Protein AF-A0A969F8H2-F1 (afdb_monomer)

Structure (mmCIF, N/CA/C/O backbone):
data_AF-A0A969F8H2-F1
#
_entry.id   AF-A0A969F8H2-F1
#
loop_
_atom_site.group_PDB
_atom_site.id
_atom_site.type_symbol
_atom_site.label_atom_id
_atom_site.label_alt_id
_atom_site.label_comp_id
_atom_site.label_asym_id
_atom_site.label_entity_id
_atom_site.label_seq_id
_atom_site.pdbx_PDB_ins_code
_atom_site.Cartn_x
_atom_site.Cartn_y
_atom_site.Cartn_z
_atom_site.occupancy
_atom_site.B_iso_or_equiv
_atom_site.auth_seq_id
_atom_site.auth_comp_id
_atom_site.auth_asym_id
_atom_site.auth_atom_id
_atom_site.pdbx_PDB_model_num
ATOM 1 N N . MET A 1 1 ? 43.678 -9.975 35.340 1.00 38.62 1 MET A N 1
ATOM 2 C CA . MET A 1 1 ? 43.941 -9.053 34.205 1.00 38.62 1 MET A CA 1
ATOM 3 C C . MET A 1 1 ? 44.466 -9.926 33.063 1.00 38.62 1 MET A C 1
ATOM 5 O O . MET A 1 1 ? 45.477 -10.565 33.273 1.00 38.62 1 MET A O 1
ATOM 9 N N . ARG A 1 2 ? 43.814 -10.150 31.919 1.00 31.06 2 ARG A N 1
ATOM 10 C CA . ARG A 1 2 ? 42.848 -9.356 31.150 1.00 31.06 2 ARG A CA 1
ATOM 11 C C . ARG A 1 2 ? 41.723 -10.241 30.588 1.00 31.06 2 ARG A C 1
ATOM 13 O O . ARG A 1 2 ? 41.967 -11.342 30.108 1.00 31.06 2 ARG A O 1
ATOM 20 N N . SER A 1 3 ? 40.514 -9.695 30.664 1.00 32.03 3 SER A N 1
ATOM 21 C CA . SER A 1 3 ? 39.294 -10.136 29.990 1.00 32.03 3 SER A CA 1
ATOM 22 C C . SER A 1 3 ? 39.501 -10.141 28.471 1.00 32.03 3 SER A C 1
ATOM 24 O O . SER A 1 3 ? 39.992 -9.152 27.922 1.00 32.03 3 SER A O 1
ATOM 26 N N . ARG A 1 4 ? 39.148 -11.237 27.786 1.00 40.97 4 ARG A N 1
ATOM 27 C CA . ARG A 1 4 ? 38.945 -11.208 26.332 1.00 40.97 4 ARG A CA 1
ATOM 28 C C . ARG A 1 4 ? 37.528 -10.706 26.097 1.00 40.97 4 ARG A C 1
ATOM 30 O O . ARG A 1 4 ? 36.559 -11.388 26.417 1.00 40.97 4 ARG A O 1
ATOM 37 N N . HIS A 1 5 ? 37.449 -9.490 25.577 1.00 32.44 5 HIS A N 1
ATOM 38 C CA . HIS A 1 5 ? 36.229 -8.872 25.091 1.00 32.44 5 HIS A CA 1
ATOM 39 C C . HIS A 1 5 ? 35.527 -9.816 24.109 1.00 32.44 5 HIS A C 1
ATOM 41 O O . HIS A 1 5 ? 36.053 -10.091 23.031 1.00 32.44 5 HIS A O 1
ATOM 47 N N . ARG A 1 6 ? 34.332 -10.293 24.477 1.00 34.69 6 ARG A N 1
ATOM 48 C CA . ARG A 1 6 ? 33.340 -10.713 23.487 1.00 34.69 6 ARG A CA 1
ATOM 49 C C . ARG A 1 6 ? 33.030 -9.469 22.659 1.00 34.69 6 ARG A C 1
ATOM 51 O O . ARG A 1 6 ? 32.496 -8.505 23.201 1.00 34.69 6 ARG A O 1
ATOM 58 N N . HIS A 1 7 ? 33.445 -9.462 21.394 1.00 35.12 7 HIS A N 1
ATOM 59 C CA . HIS A 1 7 ? 32.814 -8.592 20.409 1.00 35.12 7 HIS A CA 1
ATOM 60 C C . HIS A 1 7 ? 31.326 -8.932 20.436 1.00 35.12 7 HIS A C 1
ATOM 62 O O . HIS A 1 7 ? 30.965 -10.109 20.367 1.00 35.12 7 HIS A O 1
ATOM 68 N N . GLY A 1 8 ? 30.502 -7.912 20.676 1.00 31.06 8 GLY A N 1
ATOM 69 C CA . GLY A 1 8 ? 29.057 -8.048 20.648 1.00 31.06 8 GLY A CA 1
ATOM 70 C C . GLY A 1 8 ? 28.645 -8.660 19.319 1.00 31.06 8 GLY A C 1
ATOM 71 O O . GLY A 1 8 ? 29.170 -8.281 18.275 1.00 31.06 8 GLY A O 1
ATOM 72 N N . GLN A 1 9 ? 27.747 -9.638 19.380 1.00 36.31 9 GLN A N 1
ATOM 73 C CA . GLN A 1 9 ? 26.916 -9.955 18.231 1.00 36.31 9 GLN A CA 1
ATOM 74 C C . GLN A 1 9 ? 26.247 -8.652 17.796 1.00 36.31 9 GLN A C 1
ATOM 76 O O . GLN A 1 9 ? 25.592 -8.004 18.617 1.00 36.31 9 GLN A O 1
ATOM 81 N N . ASP A 1 10 ? 26.453 -8.267 16.538 1.00 38.09 10 ASP A N 1
ATOM 82 C CA . ASP A 1 10 ? 25.556 -7.328 15.877 1.00 38.09 10 ASP A CA 1
ATOM 83 C C . ASP A 1 10 ? 24.117 -7.828 16.083 1.00 38.09 10 ASP A C 1
ATOM 85 O O . ASP A 1 10 ? 23.890 -9.046 16.043 1.00 38.09 10 ASP A O 1
ATOM 89 N N . PRO A 1 11 ? 23.149 -6.941 16.365 1.00 37.88 11 PRO A N 1
ATOM 90 C CA . PRO A 1 11 ? 21.762 -7.354 16.475 1.00 37.88 11 PRO A CA 1
ATOM 91 C C . PRO A 1 11 ? 21.330 -8.000 15.153 1.00 37.88 11 PRO A C 1
ATOM 93 O O . PRO A 1 11 ? 21.458 -7.401 14.086 1.00 37.88 11 PRO A O 1
ATOM 96 N N . ASP A 1 12 ? 20.850 -9.239 15.256 1.00 40.25 12 ASP A N 1
ATOM 97 C CA . ASP A 1 12 ? 20.103 -9.964 14.225 1.00 40.25 12 ASP A CA 1
ATOM 98 C C . ASP A 1 12 ? 19.094 -8.999 13.566 1.00 40.25 12 ASP A C 1
ATOM 100 O O . ASP A 1 12 ? 18.379 -8.321 14.320 1.00 40.25 12 ASP A O 1
ATOM 104 N N . PRO A 1 13 ? 19.069 -8.829 12.222 1.00 42.28 13 PRO A N 1
ATOM 105 C CA . PRO A 1 13 ? 18.146 -7.910 11.564 1.00 42.28 13 PRO A CA 1
ATOM 106 C C . PRO A 1 13 ? 16.737 -8.195 12.062 1.00 42.28 13 PRO A C 1
ATOM 108 O O . PRO A 1 13 ? 16.200 -9.283 11.871 1.00 42.28 13 PRO A O 1
ATOM 111 N N . SER A 1 14 ? 16.180 -7.211 12.765 1.00 41.25 14 SER A N 1
ATOM 112 C CA . SER A 1 14 ? 14.929 -7.320 13.495 1.00 41.25 14 SER A CA 1
ATOM 113 C C . SER A 1 14 ? 13.866 -7.977 12.629 1.00 41.25 14 SER A C 1
ATOM 115 O O . SER A 1 14 ? 13.358 -7.388 11.676 1.00 41.25 14 SER A O 1
ATOM 117 N N . VAL A 1 15 ? 13.519 -9.201 12.997 1.00 40.84 15 VAL A N 1
ATOM 118 C CA . VAL A 1 15 ? 12.282 -9.838 12.589 1.00 40.84 15 VAL A CA 1
ATOM 119 C C . VAL A 1 15 ? 11.153 -8.969 13.126 1.00 40.84 15 VAL A C 1
ATOM 121 O O . VAL A 1 15 ? 10.807 -9.028 14.306 1.00 40.84 15 VAL A O 1
ATOM 124 N N . THR A 1 16 ? 10.597 -8.112 12.280 1.00 42.78 16 THR A N 1
ATOM 125 C CA . THR A 1 16 ? 9.362 -7.415 12.611 1.00 42.78 16 THR A CA 1
ATOM 126 C C . THR A 1 16 ? 8.221 -8.378 12.336 1.00 42.78 16 THR A C 1
ATOM 128 O O . THR A 1 16 ? 7.870 -8.622 11.188 1.00 42.78 16 THR A O 1
ATOM 131 N N . THR A 1 17 ? 7.656 -8.947 13.397 1.00 40.62 17 THR A N 1
ATOM 132 C CA . THR A 1 17 ? 6.343 -9.588 13.329 1.00 40.62 17 THR A CA 1
ATOM 133 C C . THR A 1 17 ? 5.297 -8.490 13.499 1.00 40.62 17 THR A C 1
ATOM 135 O O . THR A 1 17 ? 5.113 -7.948 14.583 1.00 40.62 17 THR A O 1
ATOM 138 N N . SER A 1 18 ? 4.645 -8.105 12.406 1.00 45.75 18 SER A N 1
ATOM 139 C CA . SER A 1 18 ? 3.448 -7.261 12.427 1.00 45.75 18 SER A CA 1
ATOM 140 C C . SER A 1 18 ? 2.315 -8.093 11.842 1.00 45.75 18 SER A C 1
ATOM 142 O O . SER A 1 18 ? 2.393 -8.528 10.699 1.00 45.75 18 SER A O 1
ATOM 144 N N . SER A 1 19 ? 1.297 -8.369 12.653 1.00 48.69 19 SER A N 1
ATOM 145 C CA . SER A 1 19 ? 0.011 -8.921 12.217 1.00 48.69 19 SER A CA 1
ATOM 146 C C . SER A 1 19 ? -1.005 -7.786 12.080 1.00 48.69 19 SER A C 1
ATOM 148 O O . SER A 1 19 ? -2.097 -7.862 12.638 1.00 48.69 19 SER A O 1
ATOM 150 N N . THR A 1 20 ? -0.605 -6.664 11.478 1.00 52.25 20 THR A N 1
ATOM 151 C CA . THR A 1 20 ? -1.490 -5.502 11.383 1.00 52.25 20 THR A CA 1
ATOM 152 C C . THR A 1 20 ? -2.449 -5.723 10.212 1.00 52.25 20 THR A C 1
ATOM 154 O O . THR A 1 20 ? -1.983 -5.750 9.071 1.00 52.25 20 THR A O 1
ATOM 157 N N . PRO A 1 21 ? -3.763 -5.890 10.452 1.00 53.66 21 PRO A N 1
ATOM 158 C CA . PRO A 1 21 ? -4.722 -5.969 9.361 1.00 53.66 21 PRO A CA 1
ATOM 159 C C . PRO A 1 21 ? -4.749 -4.630 8.616 1.00 53.66 21 PRO A C 1
ATOM 161 O O . PRO A 1 21 ? -4.686 -3.559 9.226 1.00 53.66 21 PRO A O 1
ATOM 164 N N . PHE A 1 22 ? -4.837 -4.672 7.289 1.00 59.41 22 PHE A N 1
ATOM 165 C CA . PHE A 1 22 ? -4.995 -3.472 6.479 1.00 59.41 22 PHE A CA 1
ATOM 166 C C . PHE A 1 22 ? -5.794 -3.733 5.220 1.00 59.41 22 PHE A C 1
ATOM 168 O O . PHE A 1 22 ? -5.791 -4.827 4.682 1.00 59.41 22 PHE A O 1
ATOM 175 N N . TYR A 1 23 ? -6.458 -2.699 4.736 1.00 63.00 23 TYR A N 1
ATOM 176 C CA . TYR A 1 23 ? -7.539 -2.802 3.774 1.00 63.00 23 TYR A CA 1
ATOM 177 C C . TYR A 1 23 ? -7.009 -2.417 2.416 1.00 63.00 23 TYR A C 1
ATOM 179 O O . TYR A 1 23 ? -6.070 -1.628 2.293 1.00 63.00 23 TYR A O 1
ATOM 187 N N . VAL A 1 24 ? -7.634 -2.987 1.403 1.00 55.19 24 VAL A N 1
ATOM 188 C CA . VAL A 1 24 ? -7.169 -2.933 0.030 1.00 55.19 24 VAL A CA 1
ATOM 189 C C . VAL A 1 24 ? -8.283 -2.306 -0.787 1.00 55.19 24 VAL A C 1
ATOM 191 O O . VAL A 1 24 ? -9.353 -2.889 -0.928 1.00 55.19 24 VAL A O 1
ATOM 194 N N . LEU A 1 25 ? -8.043 -1.125 -1.346 1.00 57.41 25 LEU A N 1
ATOM 195 C CA . LEU A 1 25 ? -8.845 -0.644 -2.463 1.00 57.41 25 LEU A CA 1
ATOM 196 C C . LEU A 1 25 ? -8.238 -1.269 -3.723 1.00 57.41 25 LEU A C 1
ATOM 198 O O . LEU A 1 25 ? -7.320 -0.726 -4.342 1.00 57.41 25 LEU A O 1
ATOM 202 N N . ASP A 1 26 ? -8.696 -2.492 -4.016 1.00 51.44 26 ASP A N 1
ATOM 203 C CA . ASP A 1 26 ? -8.346 -3.247 -5.223 1.00 51.44 26 ASP A CA 1
ATOM 204 C C . ASP A 1 26 ? -9.317 -2.833 -6.328 1.00 51.44 26 ASP A C 1
ATOM 206 O O . ASP A 1 26 ? -10.451 -3.298 -6.389 1.00 51.44 26 ASP A O 1
ATOM 210 N N . ARG A 1 27 ? -8.823 -1.966 -7.214 1.00 49.84 27 ARG A N 1
ATOM 211 C CA . ARG A 1 27 ? -8.565 -2.287 -8.627 1.00 49.84 27 ARG A CA 1
ATOM 212 C C . ARG A 1 27 ? -8.889 -1.12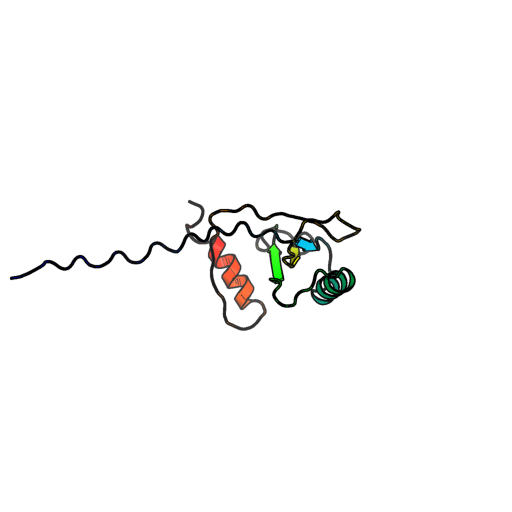3 -9.565 1.00 49.84 27 ARG A C 1
ATOM 214 O O . ARG A 1 27 ? -9.959 -0.533 -9.571 1.00 49.84 27 ARG A O 1
ATOM 221 N N . SER A 1 28 ? -7.943 -0.875 -10.469 1.00 42.53 28 SER A N 1
ATOM 222 C CA . SER A 1 28 ? -8.072 -0.073 -11.696 1.00 42.53 28 SER A CA 1
ATOM 223 C C . SER A 1 28 ? -8.179 1.456 -11.551 1.00 42.53 28 SER A C 1
ATOM 225 O O . SER A 1 28 ? -9.214 2.075 -11.748 1.00 42.53 28 SER A O 1
ATOM 227 N N . GLY A 1 29 ? -7.031 2.111 -11.349 1.00 53.59 29 GLY A N 1
ATOM 228 C CA . GLY A 1 29 ? -6.848 3.504 -11.788 1.00 53.59 29 GLY A CA 1
ATOM 229 C C . GLY A 1 29 ? -7.377 4.604 -10.863 1.00 53.59 29 GLY A C 1
ATOM 230 O O . GLY A 1 29 ? -7.270 5.780 -11.218 1.00 53.59 29 GLY A O 1
ATOM 231 N N . HIS A 1 30 ? -7.884 4.248 -9.685 1.00 58.31 30 HIS A N 1
ATOM 232 C CA . HIS A 1 30 ? -8.299 5.206 -8.665 1.00 58.31 30 HIS A CA 1
ATOM 233 C C . HIS A 1 30 ? -7.106 5.791 -7.909 1.00 58.31 30 HIS A C 1
ATOM 235 O O . HIS A 1 30 ? -6.095 5.128 -7.659 1.00 58.31 30 HIS A O 1
ATOM 241 N N . LYS A 1 31 ? -7.197 7.086 -7.610 1.00 72.00 31 LYS A N 1
ATOM 242 C CA . LYS A 1 31 ? -6.116 7.847 -6.978 1.00 72.00 31 LYS A CA 1
ATOM 243 C C . LYS A 1 31 ? -6.144 7.609 -5.474 1.00 72.00 31 LYS A C 1
ATOM 245 O O . LYS A 1 31 ? -7.186 7.283 -4.917 1.00 72.00 31 LYS A O 1
ATOM 250 N N . VAL A 1 32 ? -5.015 7.843 -4.802 1.00 79.00 32 VAL A N 1
ATOM 251 C CA . VAL A 1 32 ? -4.951 7.776 -3.330 1.00 79.00 32 VAL A CA 1
ATOM 252 C C . VAL A 1 32 ? -6.031 8.653 -2.675 1.00 79.00 32 VAL A C 1
ATOM 254 O O . VAL A 1 32 ? -6.573 8.293 -1.637 1.00 79.00 32 VAL A O 1
ATOM 257 N N . ASP A 1 33 ? -6.403 9.754 -3.334 1.00 84.44 33 ASP A N 1
ATOM 258 C CA . ASP A 1 33 ? -7.450 10.677 -2.897 1.00 84.44 33 ASP A CA 1
ATOM 259 C C . ASP A 1 33 ? -8.834 10.012 -2.810 1.00 84.44 33 ASP A C 1
ATOM 261 O O . ASP A 1 33 ? -9.576 10.285 -1.870 1.00 84.44 33 ASP A O 1
ATOM 265 N N . ASP A 1 34 ? -9.168 9.111 -3.742 1.00 83.38 34 ASP A N 1
ATOM 266 C CA . ASP A 1 34 ? -10.465 8.421 -3.764 1.00 83.38 34 ASP A CA 1
ATOM 267 C C . ASP A 1 34 ? -10.573 7.447 -2.580 1.00 83.38 34 ASP A C 1
ATOM 269 O O . ASP A 1 34 ? -11.599 7.396 -1.900 1.00 83.38 34 ASP A O 1
ATOM 273 N N . LEU A 1 35 ? -9.484 6.725 -2.287 1.00 83.88 35 LEU A N 1
ATOM 274 C CA . LEU A 1 35 ? -9.380 5.833 -1.129 1.00 83.88 35 LEU A CA 1
ATOM 275 C C . LEU A 1 35 ? -9.533 6.599 0.186 1.00 83.88 35 LEU A C 1
ATOM 277 O O . LEU A 1 35 ? -10.298 6.194 1.061 1.00 83.88 35 LEU A O 1
ATOM 281 N N . LEU A 1 36 ? -8.810 7.710 0.322 1.00 86.88 36 LEU A N 1
ATOM 282 C CA . LEU A 1 36 ? -8.866 8.542 1.520 1.00 86.88 36 LEU A CA 1
ATOM 283 C C . LEU A 1 36 ? -10.254 9.160 1.702 1.00 86.88 36 LEU A C 1
ATOM 285 O O . LEU A 1 36 ? -10.783 9.151 2.811 1.00 86.88 36 LEU A O 1
ATOM 289 N N . HIS A 1 37 ? -10.869 9.640 0.619 1.00 87.06 37 HIS A N 1
ATOM 290 C CA . HIS A 1 37 ? -12.224 10.178 0.655 1.00 87.06 37 HIS A CA 1
ATOM 291 C C . HIS A 1 37 ? -13.254 9.117 1.053 1.00 87.06 37 HIS A C 1
ATOM 293 O O . HIS A 1 37 ? -14.112 9.385 1.895 1.00 87.06 37 HIS A O 1
ATOM 299 N N . TRP A 1 38 ? -13.163 7.906 0.497 1.00 86.62 38 TRP A N 1
ATOM 300 C CA . TRP A 1 38 ? -14.033 6.800 0.893 1.00 86.62 38 TRP A CA 1
ATOM 301 C C . TRP A 1 38 ? -13.861 6.455 2.377 1.00 86.62 38 TRP A C 1
ATOM 303 O O . TRP A 1 38 ? -14.855 6.312 3.091 1.00 86.62 38 TRP A O 1
ATOM 313 N N . ALA A 1 39 ? -12.619 6.373 2.863 1.00 86.19 39 ALA A N 1
ATOM 314 C CA . ALA A 1 39 ? -12.340 6.065 4.262 1.00 86.19 39 ALA A CA 1
ATOM 315 C C . ALA A 1 39 ? -12.896 7.142 5.208 1.00 86.19 39 ALA A C 1
ATOM 317 O O . ALA A 1 39 ? -13.476 6.803 6.238 1.00 86.19 39 ALA A O 1
ATOM 318 N N . ASP A 1 40 ? -12.776 8.421 4.848 1.00 89.38 40 ASP A N 1
ATOM 319 C CA . ASP A 1 40 ? -13.351 9.543 5.600 1.00 89.38 40 ASP A CA 1
ATOM 320 C C . ASP A 1 40 ? -14.887 9.473 5.637 1.00 89.38 40 ASP A C 1
ATOM 322 O O . ASP A 1 40 ? -15.486 9.494 6.713 1.00 89.38 40 ASP A O 1
ATOM 326 N N . CYS A 1 41 ? -15.535 9.255 4.485 1.00 89.50 41 CYS A N 1
ATOM 327 C CA . CYS A 1 41 ? -16.995 9.116 4.398 1.00 89.50 41 CYS A CA 1
ATOM 328 C C . CYS A 1 41 ? -17.549 7.949 5.232 1.00 89.50 41 CYS A C 1
ATOM 330 O O . CYS A 1 41 ? -18.709 7.989 5.644 1.00 89.50 41 CYS A O 1
ATOM 332 N N . ASN A 1 42 ? -16.734 6.921 5.481 1.00 86.31 42 ASN A N 1
ATOM 333 C CA . ASN A 1 42 ? -17.100 5.747 6.273 1.00 86.31 42 ASN A CA 1
ATOM 334 C C . ASN A 1 42 ? -16.589 5.806 7.725 1.00 86.31 42 ASN A C 1
ATOM 336 O O . ASN A 1 42 ? -16.760 4.842 8.469 1.00 86.31 42 ASN A O 1
ATOM 340 N N . GLY A 1 43 ? -15.977 6.918 8.152 1.00 87.81 43 GLY A N 1
ATOM 341 C CA . GLY A 1 43 ? -15.469 7.087 9.519 1.00 87.81 43 GLY A CA 1
ATOM 342 C C . GLY A 1 43 ? -14.270 6.194 9.861 1.00 87.81 43 GLY A C 1
ATOM 343 O O . GLY A 1 43 ? -14.028 5.914 11.033 1.00 87.81 43 GLY A O 1
ATOM 344 N N . LEU A 1 44 ? -13.538 5.727 8.847 1.00 84.12 44 LEU A N 1
ATOM 345 C CA . LEU A 1 44 ? -12.377 4.840 8.975 1.00 84.12 44 LEU A CA 1
ATOM 346 C C . LEU A 1 44 ? -11.039 5.585 8.885 1.00 84.12 44 LEU A C 1
ATOM 348 O O . LEU A 1 44 ? -9.994 5.019 9.216 1.00 84.12 44 LEU A O 1
ATOM 352 N N . TYR A 1 45 ? -11.056 6.844 8.441 1.00 86.31 45 TYR A N 1
ATOM 353 C CA . TYR A 1 45 ? -9.869 7.688 8.399 1.00 86.31 45 TYR A CA 1
ATOM 354 C C . TYR A 1 45 ? -9.627 8.356 9.758 1.00 86.31 45 TYR A C 1
ATOM 356 O O . TYR A 1 45 ? -10.379 9.222 10.199 1.00 86.31 45 TYR A O 1
ATOM 364 N N . THR A 1 46 ? -8.557 7.943 10.427 1.00 82.69 46 THR A N 1
ATOM 365 C CA . THR A 1 46 ? -8.136 8.417 11.753 1.00 82.69 46 THR A CA 1
ATOM 366 C C . THR A 1 46 ? -6.942 9.371 11.676 1.00 82.69 46 THR A C 1
ATOM 368 O O . THR A 1 46 ? -6.620 10.044 12.654 1.00 82.69 46 THR A O 1
ATOM 371 N N . GLY A 1 47 ? -6.302 9.474 10.506 1.00 83.56 47 GLY A N 1
ATOM 372 C CA . GLY A 1 47 ? -5.149 10.343 10.248 1.00 83.56 47 GLY A CA 1
ATOM 373 C C . GLY A 1 47 ? -3.795 9.730 10.621 1.00 83.56 47 GLY A C 1
ATOM 374 O O . GLY A 1 47 ? -2.761 10.251 10.208 1.00 83.56 47 GLY A O 1
ATOM 375 N N . ASP A 1 48 ? -3.789 8.615 11.350 1.00 84.38 48 ASP A N 1
ATOM 376 C CA . ASP A 1 48 ? -2.616 7.785 11.653 1.00 84.38 48 ASP A CA 1
ATOM 377 C C . ASP A 1 48 ? -2.611 6.451 10.885 1.00 84.38 48 ASP A C 1
ATOM 379 O O . ASP A 1 48 ? -1.710 5.629 11.065 1.00 84.38 48 ASP A O 1
ATOM 383 N N . ASN A 1 49 ? -3.586 6.247 9.993 1.00 87.06 49 ASN A N 1
ATOM 384 C CA . ASN A 1 49 ? -3.627 5.098 9.101 1.00 87.06 49 ASN A CA 1
ATOM 385 C C . ASN A 1 49 ? -2.345 5.029 8.244 1.00 87.06 49 ASN A C 1
ATOM 387 O O . ASN A 1 49 ? -1.889 6.033 7.692 1.00 87.06 49 ASN A O 1
ATOM 391 N N . LEU A 1 50 ? -1.797 3.829 8.050 1.00 86.50 50 LEU A N 1
ATOM 392 C CA . LEU A 1 50 ? -0.726 3.602 7.087 1.00 86.50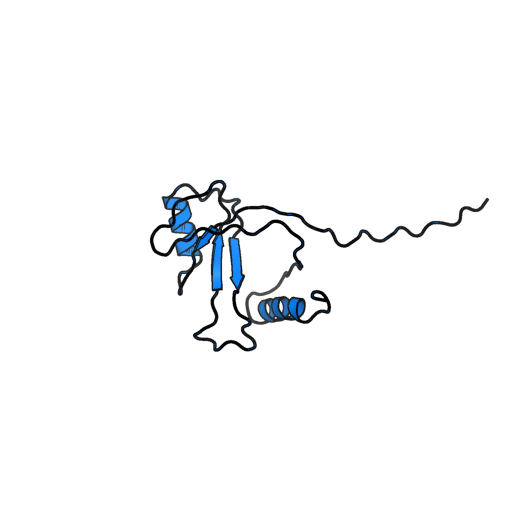 50 LEU A CA 1
ATOM 393 C C . LEU A 1 50 ? -1.311 3.480 5.682 1.00 86.50 50 LEU A C 1
ATOM 395 O O . LEU A 1 50 ? -2.188 2.651 5.437 1.00 86.50 50 LEU A O 1
ATOM 399 N N . LEU A 1 51 ? -0.768 4.271 4.759 1.00 85.94 51 LEU A N 1
ATOM 400 C CA . LEU A 1 51 ? -0.955 4.085 3.325 1.00 85.94 51 LEU A CA 1
ATOM 401 C C . LEU A 1 51 ? 0.063 3.072 2.808 1.00 85.94 51 LEU A C 1
ATOM 403 O O . LEU A 1 51 ? 1.265 3.206 3.044 1.00 85.94 51 LEU A O 1
ATOM 407 N N . LEU A 1 52 ? -0.423 2.064 2.093 1.00 85.44 52 LEU A N 1
ATOM 408 C CA . LEU A 1 52 ? 0.375 0.955 1.590 1.00 85.44 52 LEU A CA 1
ATOM 409 C C . LEU A 1 52 ? 0.130 0.773 0.091 1.00 85.44 52 LEU A C 1
ATOM 411 O O . LEU A 1 52 ? -0.952 1.045 -0.422 1.00 85.44 52 LEU A O 1
ATOM 415 N N . GLY A 1 53 ? 1.162 0.315 -0.609 1.00 84.81 53 GLY A N 1
ATOM 416 C CA . GLY A 1 53 ? 1.096 -0.038 -2.019 1.00 84.81 53 GLY A CA 1
ATOM 417 C C . GLY A 1 53 ? 1.480 -1.497 -2.201 1.00 84.81 53 GLY A C 1
ATOM 418 O O . GLY A 1 53 ? 2.591 -1.874 -1.824 1.00 84.81 53 GLY A O 1
ATOM 419 N N . VAL A 1 54 ? 0.585 -2.310 -2.761 1.00 85.25 54 VAL A N 1
ATOM 420 C CA . VAL A 1 54 ? 0.802 -3.753 -2.932 1.00 85.25 54 VAL A CA 1
ATOM 421 C C . VAL A 1 54 ? 0.877 -4.076 -4.418 1.00 85.25 54 VAL A C 1
ATOM 423 O O . VAL A 1 54 ? -0.121 -4.024 -5.127 1.00 85.25 54 VAL A O 1
ATOM 426 N N . GLY A 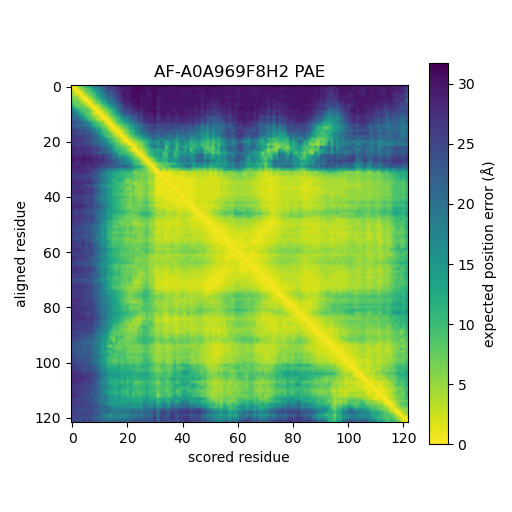1 55 ? 2.076 -4.402 -4.902 1.00 85.81 55 GLY A N 1
ATOM 427 C CA . GLY A 1 55 ? 2.268 -4.932 -6.252 1.00 85.81 55 GLY A CA 1
ATOM 428 C C . GLY A 1 55 ? 2.113 -6.450 -6.256 1.00 85.81 55 GLY A C 1
ATOM 429 O O . GLY A 1 55 ? 2.818 -7.133 -5.516 1.00 85.81 55 GLY A O 1
ATOM 430 N N . HIS A 1 56 ? 1.219 -6.978 -7.095 1.00 86.56 56 HIS A N 1
ATOM 431 C CA . HIS A 1 56 ? 0.977 -8.427 -7.204 1.00 86.56 56 HIS A CA 1
ATOM 432 C C . HIS A 1 56 ? 1.785 -9.103 -8.306 1.00 86.56 56 HIS A C 1
ATOM 434 O O . HIS A 1 56 ? 1.877 -10.329 -8.341 1.00 86.56 56 HIS A O 1
ATOM 440 N N . ASP A 1 57 ? 2.337 -8.311 -9.218 1.00 87.38 57 ASP A N 1
ATOM 441 C CA . ASP A 1 57 ? 3.057 -8.789 -10.389 1.00 87.38 57 ASP A CA 1
ATOM 442 C C . ASP A 1 57 ? 4.427 -8.114 -10.489 1.00 87.38 57 ASP A C 1
ATOM 444 O O . ASP A 1 57 ? 4.605 -6.963 -10.087 1.00 87.38 57 ASP A O 1
ATOM 448 N N . ASP A 1 58 ? 5.399 -8.824 -11.064 1.00 86.38 58 ASP A N 1
ATOM 449 C CA . ASP A 1 58 ? 6.723 -8.272 -11.346 1.00 86.38 58 ASP A CA 1
ATOM 450 C C . ASP A 1 58 ? 6.661 -7.392 -12.611 1.00 86.38 58 ASP A C 1
ATOM 452 O O . ASP A 1 58 ? 6.427 -7.919 -13.709 1.00 86.38 58 ASP A O 1
ATOM 456 N N . PRO A 1 59 ? 6.889 -6.068 -12.504 1.00 83.38 59 PRO A N 1
ATOM 457 C CA . PRO A 1 59 ? 6.845 -5.159 -13.648 1.00 83.38 59 PRO A CA 1
ATOM 458 C C . PRO A 1 59 ? 8.004 -5.371 -14.635 1.00 83.38 59 PRO A C 1
ATOM 460 O O . PRO A 1 59 ? 7.956 -4.853 -15.748 1.00 83.38 59 PRO A O 1
ATOM 463 N N . GLY A 1 60 ? 9.050 -6.112 -14.254 1.00 83.69 60 GLY A N 1
ATOM 464 C CA . GLY A 1 60 ? 10.167 -6.463 -15.129 1.00 83.69 60 GLY A CA 1
ATOM 465 C C . GLY A 1 60 ? 9.814 -7.509 -16.188 1.00 83.69 60 GLY A C 1
ATOM 466 O O . GLY A 1 60 ? 10.493 -7.582 -17.213 1.00 83.69 60 GLY A O 1
ATOM 467 N N . ILE A 1 61 ? 8.755 -8.298 -15.968 1.00 88.94 61 ILE A N 1
ATOM 468 C CA . ILE A 1 61 ? 8.338 -9.385 -16.874 1.00 88.94 61 ILE A CA 1
ATOM 469 C C . ILE A 1 61 ? 6.853 -9.346 -17.255 1.00 88.94 61 ILE A C 1
ATOM 471 O O . ILE A 1 61 ? 6.464 -9.930 -18.268 1.00 88.94 61 ILE A O 1
ATOM 475 N N . THR A 1 62 ? 6.015 -8.674 -16.468 1.00 88.62 62 THR A N 1
ATOM 476 C CA . THR A 1 62 ? 4.573 -8.585 -16.715 1.00 88.62 62 THR A CA 1
ATOM 477 C C . THR A 1 62 ? 4.283 -7.449 -17.699 1.00 88.62 62 THR A C 1
ATOM 479 O O . THR A 1 62 ? 4.791 -6.344 -17.500 1.00 88.62 62 THR A O 1
ATOM 482 N N . PRO A 1 63 ? 3.471 -7.670 -18.755 1.00 92.62 63 PRO A N 1
ATOM 483 C CA . PRO A 1 63 ? 3.069 -6.602 -19.667 1.00 92.62 63 PRO A CA 1
ATOM 484 C C . PRO A 1 63 ? 2.473 -5.402 -18.909 1.00 92.62 63 PRO A C 1
ATOM 486 O O . PRO A 1 63 ? 1.675 -5.628 -17.996 1.00 92.62 63 PRO A O 1
ATOM 489 N N . PRO A 1 64 ? 2.810 -4.146 -19.266 1.00 86.62 64 PRO A N 1
ATOM 490 C CA . PRO A 1 64 ? 2.409 -2.968 -18.489 1.00 86.62 64 PRO A CA 1
ATOM 491 C C . PRO A 1 64 ? 0.899 -2.824 -18.255 1.00 86.62 64 PRO A C 1
ATOM 493 O O . PRO A 1 64 ? 0.485 -2.332 -17.214 1.00 86.62 64 PRO A O 1
ATOM 496 N N . ASP A 1 65 ? 0.075 -3.274 -19.200 1.00 89.06 65 ASP A N 1
ATOM 497 C CA . ASP A 1 65 ? -1.392 -3.264 -19.136 1.00 89.06 65 ASP A CA 1
ATOM 498 C C . ASP A 1 65 ? -1.983 -4.365 -18.238 1.00 89.06 65 ASP A C 1
ATOM 500 O O . ASP A 1 65 ? -3.190 -4.397 -18.006 1.00 89.06 65 ASP A O 1
ATOM 504 N N . LYS A 1 66 ? -1.142 -5.277 -17.740 1.00 87.81 66 LYS A N 1
ATOM 505 C CA . LYS A 1 66 ? -1.531 -6.424 -16.910 1.00 87.81 66 LYS A CA 1
ATOM 506 C C . LYS A 1 66 ? -0.926 -6.407 -15.513 1.00 87.81 66 LYS A C 1
ATOM 508 O O . LYS A 1 66 ? -1.276 -7.275 -14.722 1.00 87.81 66 LYS A O 1
ATOM 513 N N . VAL A 1 67 ? -0.029 -5.465 -15.214 1.00 86.44 67 VAL A N 1
ATOM 514 C CA . VAL A 1 67 ? 0.533 -5.303 -13.868 1.00 86.44 67 VAL A CA 1
ATOM 515 C C . VAL A 1 67 ? -0.594 -4.912 -12.916 1.00 86.44 67 VAL A C 1
ATOM 517 O O . VAL A 1 67 ? -1.203 -3.854 -13.075 1.00 86.44 67 VAL A O 1
ATOM 520 N N . ARG A 1 68 ? -0.874 -5.758 -11.924 1.00 87.56 68 ARG A N 1
ATOM 521 C CA . ARG A 1 68 ? -1.860 -5.488 -10.877 1.00 87.56 68 ARG A CA 1
ATOM 522 C C . ARG A 1 68 ? -1.188 -4.830 -9.682 1.00 87.56 68 ARG A C 1
ATOM 524 O O . ARG A 1 68 ? -0.094 -5.219 -9.258 1.00 87.56 68 ARG A O 1
ATOM 531 N N . PHE A 1 69 ? -1.873 -3.837 -9.139 1.00 83.88 69 PHE A N 1
ATOM 532 C CA . PHE A 1 69 ? -1.4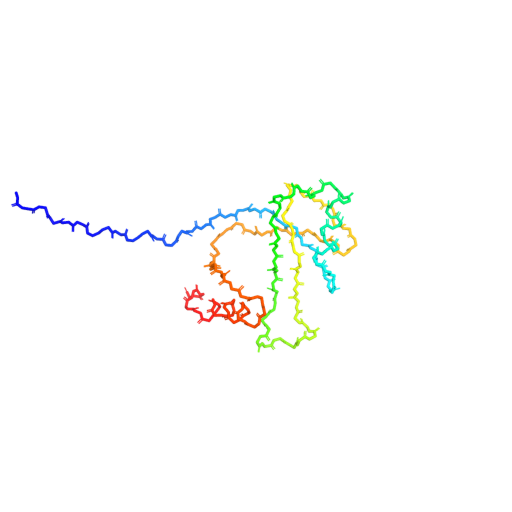00 -3.046 -8.022 1.00 83.88 69 PHE A CA 1
ATOM 533 C C . PHE A 1 69 ? -2.588 -2.521 -7.222 1.00 83.88 69 PHE A C 1
ATOM 535 O O . PHE A 1 69 ? -3.517 -1.972 -7.820 1.00 83.88 69 PHE A O 1
ATOM 542 N N . ASP A 1 70 ? -2.481 -2.582 -5.898 1.00 84.75 70 ASP A N 1
ATOM 543 C CA . ASP A 1 70 ? -3.508 -2.086 -4.991 1.00 84.75 70 ASP A CA 1
ATOM 544 C C . ASP A 1 70 ? -3.006 -0.910 -4.156 1.00 84.75 70 ASP A C 1
ATOM 546 O O . ASP A 1 70 ? -1.898 -0.931 -3.606 1.00 84.75 70 ASP A O 1
ATOM 550 N N . MET A 1 71 ? -3.865 0.098 -4.005 1.00 85.50 71 MET A N 1
ATOM 551 C CA . MET A 1 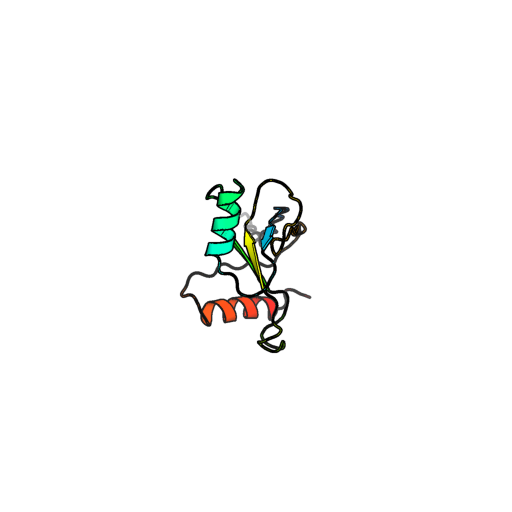71 ? -3.687 1.165 -3.024 1.00 85.50 71 MET A CA 1
ATOM 552 C C . MET A 1 71 ? -4.443 0.790 -1.756 1.00 85.50 71 MET A C 1
ATOM 554 O O . MET A 1 71 ? -5.615 0.427 -1.794 1.00 85.50 71 MET A O 1
ATOM 558 N N . CYS A 1 72 ? -3.760 0.857 -0.625 1.00 86.06 72 CYS A N 1
ATOM 559 C CA . CYS A 1 72 ? -4.222 0.256 0.615 1.00 86.06 72 CYS A CA 1
ATOM 560 C C . CYS A 1 72 ? -4.151 1.265 1.764 1.00 86.06 72 CYS A C 1
ATOM 562 O O . CYS A 1 72 ? -3.280 2.137 1.789 1.00 86.06 72 CYS A O 1
ATOM 564 N N . LEU A 1 73 ? -5.048 1.118 2.736 1.00 87.25 73 LEU A N 1
ATOM 565 C CA . LEU A 1 73 ? -5.111 1.922 3.957 1.00 87.25 73 LEU A CA 1
ATOM 566 C C . LEU A 1 73 ? -5.340 0.979 5.143 1.00 87.25 73 LEU A C 1
ATOM 568 O O . LEU A 1 73 ? -6.250 0.159 5.092 1.00 87.25 73 LEU A O 1
ATOM 572 N N . THR A 1 74 ? -4.560 1.063 6.221 1.00 86.75 74 THR A N 1
ATOM 573 C CA . THR A 1 74 ? -4.878 0.319 7.461 1.00 86.75 74 THR A CA 1
ATOM 574 C C . THR A 1 74 ? -6.132 0.889 8.118 1.00 86.75 74 THR A C 1
ATOM 576 O O . THR A 1 74 ? -6.236 2.104 8.225 1.00 86.75 74 THR A O 1
ATOM 579 N N . VAL A 1 75 ? -7.022 0.064 8.660 1.00 78.00 75 VAL A N 1
ATOM 580 C CA . VAL A 1 75 ? -8.168 0.489 9.491 1.00 78.00 75 VAL A CA 1
ATOM 581 C C . VAL A 1 75 ? -8.324 -0.462 10.699 1.00 78.00 75 VAL A C 1
ATOM 583 O O . VAL A 1 75 ? -7.703 -1.527 10.727 1.00 78.00 75 VAL A O 1
ATOM 586 N N . PRO A 1 76 ? -9.069 -0.098 11.753 1.00 74.38 76 PRO A N 1
ATOM 587 C CA . PRO A 1 76 ? -9.001 -0.829 13.019 1.00 74.38 76 PRO A CA 1
ATOM 588 C C . PRO A 1 76 ? -9.787 -2.150 13.038 1.00 74.38 76 PRO A C 1
ATOM 590 O O . PRO A 1 76 ? -9.405 -3.043 13.784 1.00 74.38 76 PRO A O 1
ATOM 593 N N . GLU A 1 77 ? -10.849 -2.298 12.235 1.00 74.75 77 GLU A N 1
ATOM 594 C CA . GLU A 1 77 ? -11.789 -3.434 12.311 1.00 74.75 77 GLU A CA 1
ATOM 595 C C . GLU A 1 77 ? -12.303 -3.886 10.925 1.00 74.75 77 GLU A C 1
ATOM 597 O O . GLU A 1 77 ? -12.539 -3.028 10.065 1.00 74.75 77 GLU A O 1
ATOM 602 N N . PRO A 1 78 ? -12.520 -5.201 10.691 1.00 77.12 78 PRO A N 1
ATOM 603 C CA . PRO A 1 78 ? -13.007 -5.726 9.413 1.00 77.12 78 PRO A CA 1
ATOM 604 C C . PRO A 1 78 ? -14.351 -5.133 8.966 1.00 77.12 78 PRO A C 1
ATOM 606 O O . PRO A 1 78 ? -15.219 -4.838 9.787 1.00 77.12 78 PRO A O 1
ATOM 609 N N . PHE A 1 79 ? -14.566 -5.054 7.649 1.00 77.25 79 PHE A N 1
ATOM 610 C CA . PHE A 1 79 ? -15.834 -4.622 7.052 1.00 77.25 79 PHE A CA 1
ATOM 611 C C . PHE A 1 79 ? -16.266 -5.535 5.897 1.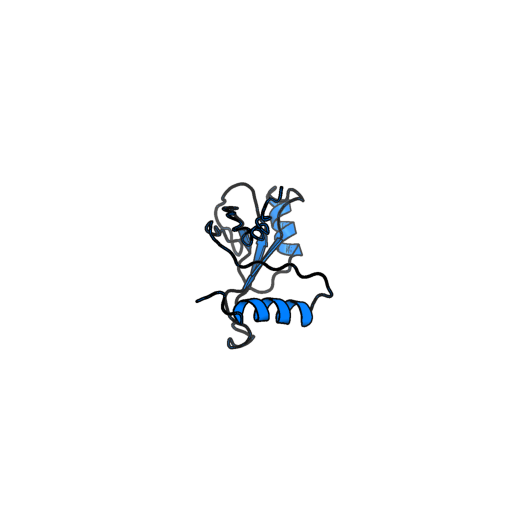00 77.25 79 PHE A C 1
ATOM 613 O O . PHE A 1 79 ? -15.491 -6.351 5.399 1.00 77.25 79 PHE A O 1
ATOM 620 N N . LEU A 1 80 ? -17.525 -5.403 5.474 1.00 80.38 80 LEU A N 1
ATOM 621 C CA . LEU A 1 80 ? -18.044 -6.100 4.296 1.00 80.38 80 LEU A CA 1
ATOM 622 C C . LEU A 1 80 ? -17.626 -5.358 3.020 1.00 80.38 80 LEU A C 1
ATOM 624 O O . LEU A 1 80 ? -17.967 -4.180 2.914 1.00 80.38 80 LEU A O 1
ATOM 628 N N . PRO A 1 81 ? -16.933 -6.011 2.067 1.00 81.31 81 PRO A N 1
ATOM 629 C CA . PRO A 1 81 ? -16.552 -5.386 0.803 1.00 81.31 81 PRO A CA 1
ATOM 630 C C . PRO A 1 81 ? -17.736 -4.709 0.104 1.00 81.31 81 PRO A C 1
ATOM 632 O O . PRO A 1 81 ? -18.845 -5.251 0.104 1.00 81.31 81 PRO A O 1
ATOM 635 N N . ASP A 1 82 ? -17.483 -3.552 -0.505 1.00 74.25 82 ASP A N 1
ATOM 636 C CA . ASP A 1 82 ? -18.495 -2.746 -1.191 1.00 74.25 82 ASP A CA 1
ATOM 637 C C . ASP A 1 82 ? -17.941 -2.181 -2.504 1.00 74.25 82 ASP A C 1
ATOM 639 O O . ASP A 1 82 ? -16.963 -1.433 -2.516 1.00 74.25 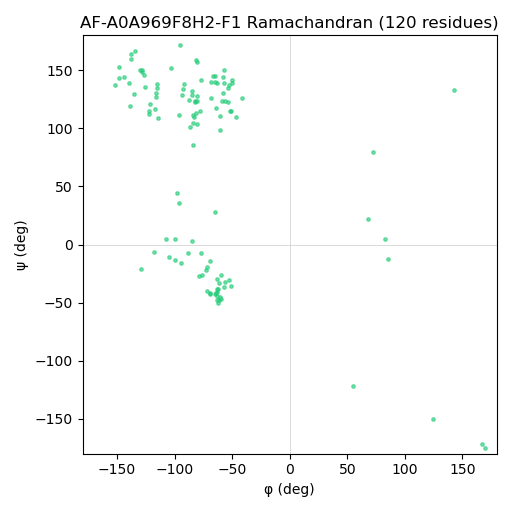82 ASP A O 1
ATOM 643 N N . GLY A 1 83 ? -18.565 -2.556 -3.623 1.00 82.12 83 GLY A N 1
ATOM 644 C CA . GLY A 1 83 ? -18.115 -2.181 -4.964 1.00 82.12 83 GLY A CA 1
ATOM 645 C C . GLY A 1 83 ? -16.655 -2.567 -5.225 1.00 82.12 83 GLY A C 1
ATOM 646 O O . GLY A 1 83 ? -16.289 -3.736 -5.128 1.00 82.12 83 GLY A O 1
ATOM 647 N N . GLU A 1 84 ? -15.836 -1.566 -5.546 1.00 77.75 84 GLU A N 1
ATOM 648 C CA . GLU A 1 84 ? -14.393 -1.696 -5.813 1.00 77.75 84 GLU A CA 1
ATOM 649 C C . GLU A 1 84 ? -13.539 -1.657 -4.524 1.00 77.75 84 GLU A C 1
ATOM 651 O O . GLU A 1 84 ? -12.310 -1.653 -4.570 1.00 77.75 84 GLU A O 1
ATOM 656 N N . ILE A 1 85 ? -14.172 -1.585 -3.348 1.00 82.12 85 ILE A N 1
ATOM 657 C CA . ILE A 1 85 ? -13.482 -1.574 -2.059 1.00 82.12 85 ILE A CA 1
ATOM 658 C C . ILE A 1 85 ? -13.441 -2.985 -1.487 1.00 82.12 85 ILE A C 1
ATOM 660 O O . ILE A 1 85 ? -14.458 -3.544 -1.062 1.00 82.12 85 ILE A O 1
ATOM 664 N N . GLY A 1 86 ? -12.236 -3.542 -1.442 1.00 81.75 86 GLY A N 1
ATOM 665 C CA . GLY A 1 86 ? -11.959 -4.853 -0.888 1.00 81.75 86 GLY A CA 1
ATOM 666 C C . GLY A 1 86 ? -11.493 -4.819 0.567 1.00 81.75 86 GLY A C 1
ATOM 667 O O . GLY A 1 86 ? -11.179 -3.788 1.162 1.00 81.75 86 GLY A O 1
ATOM 668 N N . TYR A 1 87 ? -11.404 -6.017 1.131 1.00 79.81 87 TYR A N 1
ATOM 669 C CA . TYR A 1 87 ? -10.763 -6.283 2.410 1.00 79.81 87 TYR A CA 1
ATOM 670 C C . TYR A 1 87 ? -9.713 -7.371 2.199 1.00 79.81 87 TYR A C 1
ATOM 672 O O . TYR A 1 87 ? -9.996 -8.387 1.559 1.00 79.81 87 TYR A O 1
ATOM 680 N N . GLN A 1 88 ? -8.528 -7.190 2.774 1.00 80.12 88 GLN A N 1
ATOM 681 C CA . GLN A 1 88 ? -7.515 -8.234 2.860 1.00 80.12 88 GLN A CA 1
ATOM 682 C C . GLN A 1 88 ? -6.886 -8.202 4.252 1.00 80.12 88 GLN A C 1
ATOM 684 O O . GLN A 1 88 ? -6.949 -7.207 4.961 1.00 80.12 88 GLN A O 1
ATOM 689 N N . GLU A 1 89 ? -6.271 -9.303 4.653 1.00 80.69 89 GLU A N 1
ATOM 690 C CA . GLU A 1 89 ? -5.395 -9.343 5.813 1.00 80.69 89 GLU A CA 1
ATOM 691 C C . GLU A 1 89 ? -3.993 -9.690 5.316 1.00 80.69 89 GLU A C 1
ATOM 693 O O . GLU A 1 89 ? -3.832 -10.650 4.552 1.00 80.69 89 GLU A O 1
ATOM 698 N N . LEU A 1 90 ? -2.973 -8.921 5.719 1.00 78.31 90 LEU A N 1
ATOM 699 C CA . LEU A 1 90 ? -1.609 -9.405 5.560 1.00 78.31 90 LEU A CA 1
ATOM 700 C C . LEU A 1 90 ? -1.260 -10.332 6.714 1.00 78.31 90 LEU A C 1
ATOM 702 O O . LEU A 1 90 ? -1.320 -9.918 7.875 1.00 78.31 90 LEU A O 1
ATOM 706 N N . PRO A 1 91 ? -0.848 -11.571 6.409 1.00 78.31 91 PRO A N 1
ATOM 707 C CA . PRO A 1 91 ? -0.470 -12.500 7.446 1.00 78.31 91 PRO A CA 1
ATOM 708 C C . PRO A 1 91 ? 0.744 -11.958 8.196 1.00 78.31 91 PRO A C 1
ATOM 710 O O . PRO A 1 91 ? 1.701 -11.458 7.597 1.00 78.31 91 PRO A O 1
ATOM 713 N N . GLY A 1 92 ? 0.728 -12.108 9.517 1.00 79.06 92 GLY A N 1
ATOM 714 C CA . GLY A 1 92 ? 1.928 -11.894 10.312 1.00 79.06 92 GLY A CA 1
ATOM 715 C C . GLY A 1 92 ? 3.054 -12.820 9.849 1.00 79.06 92 GLY A C 1
ATOM 716 O O . GLY A 1 92 ? 2.822 -13.966 9.462 1.00 79.06 92 GLY A O 1
ATOM 717 N N . GLY A 1 93 ? 4.289 -12.331 9.887 1.00 81.62 93 GLY A N 1
ATOM 718 C CA . GLY A 1 93 ? 5.440 -13.110 9.450 1.00 81.62 93 GLY A CA 1
ATOM 719 C C . GLY A 1 93 ? 6.689 -12.266 9.277 1.00 81.62 93 GLY A C 1
ATOM 720 O O . GLY A 1 93 ? 6.725 -11.095 9.649 1.00 81.62 93 GLY A O 1
ATOM 721 N N . HIS A 1 94 ? 7.719 -12.886 8.713 1.00 82.44 94 HIS A N 1
ATOM 722 C CA . HIS A 1 94 ? 8.953 -12.202 8.362 1.00 82.44 94 HIS A CA 1
ATOM 723 C C . HIS A 1 94 ? 8.782 -11.503 7.016 1.00 82.44 94 HIS A C 1
ATOM 725 O O . HIS A 1 94 ? 8.522 -12.158 6.009 1.00 82.44 94 HIS A O 1
ATOM 731 N N . TYR A 1 95 ? 8.991 -10.190 7.000 1.00 82.38 95 TYR A N 1
ATOM 732 C CA . TYR A 1 95 ? 9.029 -9.399 5.777 1.00 82.38 95 TYR A CA 1
ATOM 733 C C . TYR A 1 95 ? 10.428 -8.826 5.577 1.00 82.38 95 TYR A C 1
ATOM 735 O O . TYR A 1 95 ? 11.030 -8.282 6.506 1.00 82.38 95 TYR A O 1
ATOM 743 N N . ALA A 1 96 ? 10.940 -8.922 4.351 1.00 82.06 96 ALA A N 1
ATOM 744 C CA . ALA A 1 96 ? 12.096 -8.136 3.952 1.00 82.06 96 ALA A CA 1
ATOM 745 C C . ALA A 1 96 ? 11.673 -6.665 3.894 1.00 82.06 96 ALA A C 1
ATOM 747 O O . ALA A 1 96 ? 10.698 -6.319 3.227 1.00 82.06 96 ALA A O 1
ATOM 748 N N . THR A 1 97 ? 12.397 -5.798 4.595 1.00 82.44 97 THR A N 1
ATOM 749 C CA . THR A 1 97 ? 12.086 -4.369 4.648 1.00 82.44 97 THR A CA 1
ATOM 750 C C . THR A 1 97 ? 13.307 -3.547 4.267 1.00 82.44 97 THR A C 1
ATOM 752 O O . THR A 1 97 ? 14.448 -3.908 4.555 1.00 82.44 97 THR A O 1
ATOM 755 N N . ALA A 1 98 ? 13.065 -2.422 3.601 1.00 82.38 98 ALA A N 1
ATOM 756 C CA . ALA A 1 98 ? 14.060 -1.381 3.428 1.00 82.38 98 ALA A CA 1
ATOM 757 C C . ALA A 1 98 ? 13.381 -0.019 3.366 1.00 82.38 98 ALA A C 1
ATOM 759 O O . ALA A 1 98 ? 12.315 0.135 2.772 1.00 82.38 98 ALA A O 1
ATOM 760 N N . SER A 1 99 ? 14.039 0.977 3.948 1.00 85.12 99 SER A N 1
ATOM 761 C CA . SER A 1 99 ? 13.586 2.361 3.894 1.00 85.12 99 SER A CA 1
ATOM 762 C C . SER A 1 99 ? 14.228 3.074 2.713 1.00 85.12 99 SER A C 1
ATOM 764 O O . SER A 1 99 ? 15.442 3.001 2.506 1.00 85.12 99 SER A O 1
ATOM 766 N N . TYR A 1 100 ? 13.417 3.808 1.957 1.00 85.88 100 TYR A N 1
ATOM 767 C CA . TYR A 1 100 ? 13.884 4.699 0.905 1.00 85.88 100 TYR A CA 1
ATOM 768 C C . TYR A 1 100 ? 13.527 6.142 1.255 1.00 85.88 100 TYR A C 1
ATOM 770 O O . TYR A 1 100 ? 12.370 6.454 1.518 1.00 85.88 100 TYR A O 1
ATOM 778 N N . ILE A 1 101 ? 14.528 7.020 1.233 1.00 88.94 101 ILE A N 1
ATOM 779 C CA . ILE A 1 101 ? 14.352 8.466 1.374 1.00 88.94 101 ILE A CA 1
ATOM 780 C C . ILE A 1 101 ? 14.959 9.099 0.127 1.00 88.94 101 ILE A C 1
ATOM 782 O O . ILE A 1 101 ? 16.169 9.026 -0.091 1.00 88.94 101 ILE A O 1
ATOM 786 N N . GLY A 1 102 ? 14.118 9.685 -0.718 1.00 88.38 102 GLY A N 1
ATOM 787 C CA . GLY A 1 102 ? 14.540 10.259 -1.988 1.00 88.38 102 GLY A CA 1
ATOM 788 C C . GLY A 1 102 ? 13.356 10.635 -2.881 1.00 88.38 102 GLY A C 1
ATOM 789 O O . GLY A 1 102 ? 12.208 10.553 -2.443 1.00 88.38 102 GLY A O 1
ATOM 790 N N . PRO A 1 103 ? 13.619 11.083 -4.119 1.00 86.50 103 PRO A N 1
ATOM 791 C CA . PRO A 1 103 ? 12.573 11.502 -5.042 1.00 86.50 103 PRO A CA 1
ATOM 792 C C . PRO A 1 103 ? 11.655 10.345 -5.449 1.00 86.50 103 PRO A C 1
ATOM 794 O O . PRO A 1 103 ? 12.091 9.211 -5.656 1.00 86.50 103 PRO A O 1
ATOM 797 N N . PHE A 1 104 ? 10.379 10.666 -5.643 1.00 79.06 104 PHE A N 1
ATOM 798 C CA . PHE A 1 104 ? 9.421 9.755 -6.259 1.00 79.06 104 PHE A CA 1
ATOM 799 C C . PHE A 1 104 ? 9.778 9.506 -7.738 1.00 79.06 104 PHE A C 1
ATOM 801 O O . PHE A 1 104 ? 10.264 10.410 -8.420 1.00 79.06 104 PHE A O 1
ATOM 808 N N . GLY A 1 105 ? 9.536 8.290 -8.245 1.00 77.75 105 GLY A N 1
ATOM 809 C CA . GLY A 1 105 ? 9.749 7.925 -9.653 1.00 77.75 105 GLY A CA 1
ATOM 810 C C . GLY A 1 105 ? 10.666 6.709 -9.872 1.00 77.75 105 GLY A C 1
ATOM 811 O O . GLY A 1 105 ? 10.723 5.815 -9.028 1.00 77.75 105 GLY A O 1
ATOM 812 N N . PRO A 1 106 ? 11.411 6.643 -10.993 1.00 74.62 106 PRO A N 1
ATOM 813 C CA . PRO A 1 106 ? 12.273 5.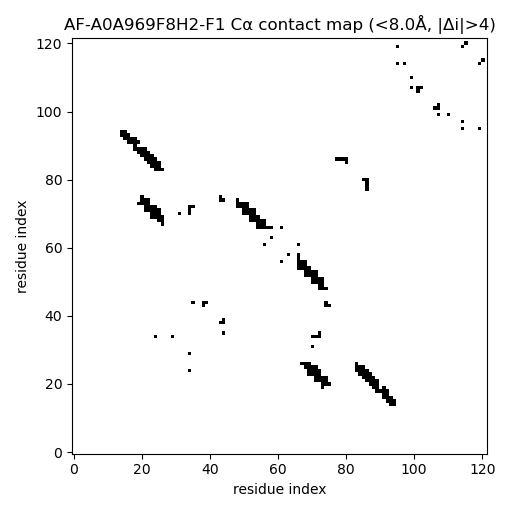498 -11.307 1.00 74.62 106 PR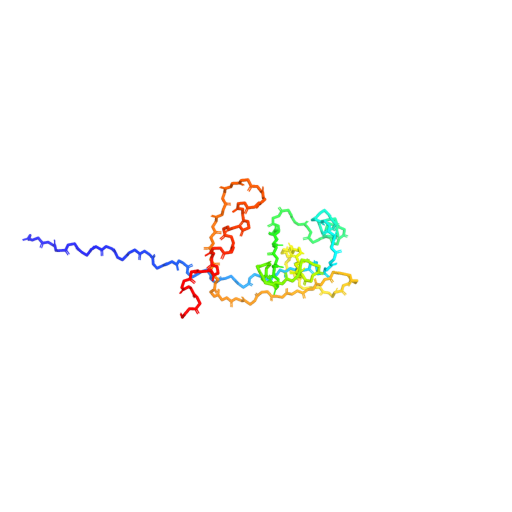O A CA 1
ATOM 814 C C . PRO A 1 106 ? 13.240 5.067 -10.181 1.00 74.62 106 PRO A C 1
ATOM 816 O O . PRO A 1 106 ? 13.432 3.862 -10.004 1.00 74.62 106 PRO A O 1
ATOM 819 N N . PRO A 1 107 ? 13.818 5.985 -9.373 1.00 80.38 107 PRO A N 1
ATOM 820 C CA . PRO A 1 107 ? 14.721 5.609 -8.284 1.00 80.38 107 PRO A CA 1
ATOM 821 C C . PRO A 1 107 ? 14.092 4.759 -7.169 1.00 80.38 107 PRO A C 1
ATOM 823 O O . PRO A 1 107 ? 14.757 3.847 -6.675 1.00 80.38 107 PRO A O 1
ATOM 826 N N . ILE A 1 108 ? 12.836 5.017 -6.779 1.00 79.25 108 ILE A N 1
ATOM 827 C CA . ILE A 1 108 ? 12.156 4.194 -5.763 1.00 79.25 108 ILE A CA 1
ATOM 828 C C . ILE A 1 108 ? 11.793 2.816 -6.332 1.00 79.25 108 ILE A C 1
ATOM 830 O O . ILE A 1 108 ? 12.031 1.807 -5.672 1.00 79.25 108 ILE A O 1
ATOM 834 N N . GLY A 1 109 ? 11.339 2.753 -7.590 1.00 73.75 109 GLY A N 1
ATOM 835 C CA . GLY A 1 109 ? 11.053 1.485 -8.271 1.00 73.75 109 GLY A CA 1
ATOM 836 C C . GLY A 1 109 ? 12.287 0.584 -8.368 1.00 73.75 109 GLY A C 1
ATOM 837 O O . GLY A 1 109 ? 12.243 -0.579 -7.977 1.00 73.75 109 GLY A O 1
ATOM 838 N N . ALA A 1 110 ? 13.432 1.142 -8.776 1.00 73.75 110 ALA A N 1
ATOM 839 C CA . ALA A 1 110 ? 14.692 0.402 -8.838 1.00 73.75 110 ALA A CA 1
ATOM 840 C C . ALA A 1 110 ? 15.150 -0.122 -7.463 1.00 73.75 110 ALA A C 1
ATOM 842 O O . ALA A 1 110 ? 15.748 -1.196 -7.380 1.00 73.75 110 ALA A O 1
ATOM 843 N N . ARG A 1 111 ? 14.870 0.608 -6.372 1.00 75.44 111 ARG A N 1
ATOM 844 C CA . ARG A 1 111 ? 15.160 0.125 -5.014 1.00 75.44 111 ARG A CA 1
ATOM 845 C C . ARG A 1 111 ? 14.276 -1.034 -4.594 1.00 75.44 111 ARG A C 1
ATOM 847 O O . ARG A 1 111 ? 14.812 -1.993 -4.048 1.00 75.44 111 ARG A O 1
ATOM 854 N N . ILE A 1 112 ? 12.984 -0.970 -4.895 1.00 73.94 112 ILE A N 1
ATOM 855 C CA . ILE A 1 112 ? 12.045 -2.060 -4.620 1.00 73.94 112 ILE A CA 1
ATOM 856 C C . ILE A 1 112 ? 12.454 -3.319 -5.403 1.00 73.94 112 ILE A C 1
ATOM 858 O O . ILE A 1 112 ? 12.661 -4.363 -4.793 1.00 73.94 112 ILE A O 1
ATOM 862 N N . CYS A 1 113 ? 12.704 -3.218 -6.716 1.00 69.62 113 CYS A N 1
ATOM 863 C CA . CYS A 1 113 ? 13.191 -4.345 -7.532 1.00 69.62 113 CYS A CA 1
ATOM 864 C C . CYS A 1 113 ? 14.514 -4.937 -7.007 1.00 69.62 113 CYS A C 1
ATOM 866 O O . CYS A 1 113 ? 14.730 -6.150 -7.049 1.00 69.62 113 CYS A O 1
ATOM 868 N N . GLY A 1 114 ? 15.404 -4.084 -6.488 1.00 64.94 114 GLY A N 1
ATOM 869 C CA . GLY A 1 114 ? 16.683 -4.502 -5.918 1.00 64.94 114 GLY A CA 1
ATOM 870 C C . GLY A 1 114 ? 16.556 -5.402 -4.684 1.00 64.94 114 GLY A C 1
ATOM 871 O O . GLY A 1 114 ? 17.419 -6.256 -4.490 1.00 64.94 114 GLY A O 1
ATOM 872 N N . LEU A 1 115 ? 15.488 -5.269 -3.886 1.00 64.69 115 LEU A N 1
ATOM 873 C CA . LEU A 1 115 ? 15.230 -6.158 -2.742 1.00 64.69 115 LEU A CA 1
ATOM 874 C C . LEU A 1 115 ? 14.957 -7.593 -3.194 1.00 64.69 115 LEU A C 1
ATOM 876 O O . LEU A 1 115 ? 15.511 -8.531 -2.626 1.00 64.69 115 LEU A O 1
ATOM 880 N N . PHE A 1 116 ? 14.172 -7.755 -4.260 1.00 61.53 116 PHE A N 1
ATOM 881 C CA . PHE A 1 116 ? 13.821 -9.063 -4.820 1.00 61.53 116 PHE A CA 1
ATOM 882 C C . PHE A 1 116 ? 14.985 -9.748 -5.548 1.00 61.53 116 PHE A C 1
ATOM 884 O O . PHE A 1 116 ? 14.973 -10.960 -5.732 1.00 61.53 116 PHE A O 1
ATOM 891 N N . SER A 1 117 ? 16.007 -8.983 -5.941 1.00 57.66 117 SER A N 1
ATOM 892 C CA . SER A 1 117 ? 17.205 -9.500 -6.619 1.00 57.66 117 SER A CA 1
ATOM 893 C C . SER A 1 117 ? 18.311 -9.952 -5.651 1.00 57.66 117 SER A C 1
ATOM 895 O O . SER A 1 117 ? 19.329 -10.494 -6.085 1.00 57.66 117 SER A O 1
ATOM 897 N N . GLY A 1 118 ? 18.154 -9.709 -4.345 1.00 55.09 118 GLY A N 1
ATOM 898 C CA . GLY A 1 118 ? 19.069 -10.199 -3.313 1.00 55.09 118 GLY A CA 1
ATOM 899 C C . GLY A 1 118 ? 18.799 -11.664 -2.949 1.00 55.09 118 GLY A C 1
ATOM 900 O O . GLY A 1 118 ? 17.686 -12.152 -3.099 1.00 55.09 118 GLY A O 1
ATOM 901 N N . ASN A 1 119 ? 19.798 -12.365 -2.400 1.00 49.12 119 ASN A N 1
ATOM 902 C CA . ASN A 1 119 ? 19.703 -13.754 -1.898 1.00 49.12 119 ASN A CA 1
ATOM 903 C C . ASN A 1 119 ? 18.748 -13.939 -0.683 1.00 49.12 119 ASN A C 1
ATOM 905 O O . ASN A 1 119 ? 18.959 -14.829 0.133 1.00 49.12 119 ASN A O 1
ATOM 909 N N . TRP A 1 120 ? 17.721 -13.102 -0.527 1.00 52.75 120 TRP A N 1
ATOM 910 C CA . TRP A 1 120 ? 16.779 -13.138 0.595 1.00 52.75 120 TRP A CA 1
ATOM 911 C C . TRP A 1 120 ? 15.745 -14.267 0.491 1.00 52.75 120 TRP A C 1
ATOM 913 O O . TRP A 1 120 ? 15.269 -14.741 1.514 1.00 52.75 120 TRP A O 1
ATOM 923 N N . CYS A 1 121 ? 15.427 -14.737 -0.719 1.00 45.66 121 CYS A N 1
ATOM 924 C CA . CYS A 1 121 ? 14.496 -15.850 -0.947 1.00 45.66 121 CYS A CA 1
ATOM 925 C C . CYS A 1 121 ? 15.200 -17.212 -1.128 1.00 45.66 121 CYS A C 1
ATOM 927 O O . CYS A 1 121 ? 14.762 -18.012 -1.957 1.00 45.66 121 CYS A O 1
ATOM 929 N N . ARG A 1 122 ? 16.303 -17.475 -0.414 1.00 40.72 122 ARG A N 1
ATOM 930 C CA . ARG A 1 122 ? 16.985 -18.783 -0.422 1.00 40.72 122 ARG A CA 1
ATOM 931 C C . ARG A 1 122 ? 16.851 -19.522 0.897 1.00 40.72 122 ARG A C 1
ATOM 933 O O . ARG A 1 122 ? 17.002 -18.861 1.943 1.00 40.72 122 ARG A O 1
#

pLDDT: mean 71.28, std 18.21, range [31.06, 92.62]

Nearest PDB structures (foldseek):
  7zhe-assembly1_A  TM=4.532E-01  e=6.922E+00  Ruminiclostridium cellulolyticum
  7pd3-assembly1_U  TM=2.515E-01  e=5.102E+00  Homo sapiens

Solvent-accessible surface area (backbone atoms only — not comparable to full-atom values): 8054 Å² total; per-residue (Å²): 140,80,86,81,78,75,76,74,77,73,78,72,81,77,75,58,72,53,66,62,52,32,30,30,41,50,66,81,91,74,52,74,66,57,56,52,51,51,30,47,78,69,73,53,60,78,86,78,55,51,78,45,76,48,70,80,49,59,73,91,79,40,58,83,95,68,53,48,62,27,52,27,44,32,49,96,71,93,74,82,66,54,92,59,36,45,70,50,70,53,76,54,45,84,68,93,82,83,90,84,88,78,68,88,56,73,69,50,53,55,51,57,56,49,57,77,72,43,86,75,91,113

Radius of gyration: 19.14 Å; Cα contacts (8 Å, |Δi|>4): 132; chains: 1; bounding box: 62×30×54 Å

Secondary structure (DSSP, 8-state):
------PPPPP----------EEEE-SSS--HHHHHHHHHHTT---S-PPEEEEE-S-TTTS-TTT--EEEEE--SS----BTTBEEE-PPPS--------S-SSHHHHHHHHHHHTSGGG-

Foldseek 3Di:
DDDDDDPDDDPDPDQDFDQQWKWWLDDDDDDLVVVQVVCVVVVFCPPPKDWDKDWPDDPVPDDPVPTTMITITGGDDDDDADDSTGGDTDGTGGDDDDDDDDDPDPVVVVVVVVSVVDPPPD

Mean predicted aligned error: 11.44 Å

Sequence (122 aa):
MRSRHRHGQDPDPSVTTSSTPFYVLDRSGHKVDDLLHWADCNGLYTGDNLLLGVGHDDPGITPPDKVRFDMCLTVPEPFLPDGEIGYQELPGGHYATASYIGPFGPPIGARICGLFSGNWCR